Protein 2G6F (pdb70)

Foldseek 3Di:
DPQDWKKFFQAFDDDPDPQADGDGGGFIWRFDADDPDQKTWTDGPRDIHIDGPVRIGTD

Sequence (59 aa):
GPLGSVVRAKFNFQQTNEDELSFSKGDVIHVTRVEEGGWWEGTHNGRTGWFPSNYVREI

Nearest PDB structures (foldseek):
  2g6f-assembly1_X  TM=1.017E+00  e=7.268E-11  Rattus norvegicus
  2ak5-assembly1_B-2  TM=9.935E-01  e=1.037E-09  Rattus norvegicus
  2ak5-assembly1_A-2  TM=9.950E-01  e=4.395E-09  Rattus norvegicus
  2esw-assembly1_A  TM=9.467E-01  e=2.768E-09  Mus musculus
  3iql-assembly1_A  TM=9.274E-01  e=3.377E-06  Rattus norvegicus

Structure (mmCIF, N/CA/C/O backbone):
data_2G6F
#
_entry.id   2G6F
#
_cell.length_a   73.377
_cell.length_b   31.427
_cell.length_c   28.171
_cell.angle_alpha   90.00
_cell.angle_beta   90.00
_cell.angle_gamma   90.00
#
_symmetry.space_group_name_H-M   'P 21 21 2'
#
loop_
_entity.id
_entity.type
_entity.pdbx_description
1 polymer 'Rho guanine nucleotide exchange factor 7'
2 non-polymer 'COBALT HEXAMMINE(III)'
3 water water
#
loop_
_atom_site.group_PDB
_atom_site.id
_atom_site.type_symbol
_atom_site.label_atom_id
_atom_site.label_alt_id
_atom_site.label_comp_id
_atom_site.label_asym_id
_atom_site.label_entity_id
_atom_site.label_seq_id
_atom_site.pdbx_PDB_ins_code
_atom_site.Cartn_x
_atom_site.Cartn_y
_atom_site.Cartn_z
_atom_site.occupancy
_atom_site.B_iso_or_equiv
_atom_site.auth_seq_id
_atom_site.auth_comp_id
_atom_site.auth_asym_id
_atom_site.auth_atom_id
_atom_site.pdbx_PDB_model_num
ATOM 1 N N . GLY A 1 1 ? 30.268 -6.374 -1.978 1.00 23.97 5 GLY X N 1
ATOM 2 C CA . GLY A 1 1 ? 28.880 -5.9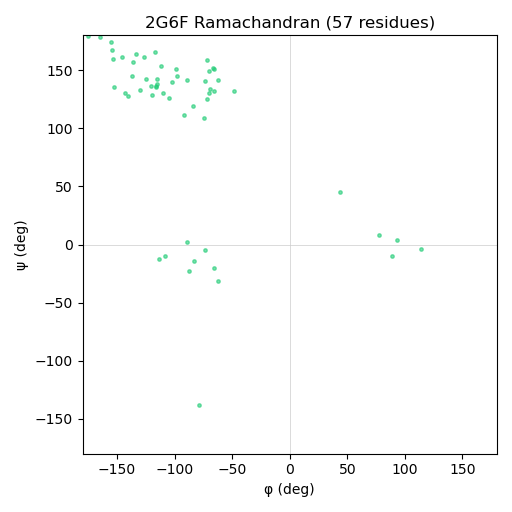58 -2.340 1.00 23.93 5 GLY X CA 1
ATOM 3 C C . GLY A 1 1 ? 27.835 -6.596 -1.440 1.00 23.69 5 GLY X C 1
ATOM 4 O O . GLY A 1 1 ? 28.180 -7.168 -0.405 1.00 24.17 5 GLY X O 1
ATOM 10 N N . PRO A 1 2 ? 26.546 -6.508 -1.824 1.00 23.26 6 PRO X N 1
ATOM 11 C CA . PRO A 1 2 ? 26.029 -5.866 -3.034 1.00 22.60 6 PRO X CA 1
ATOM 12 C C . PRO A 1 2 ? 26.149 -4.347 -2.986 1.00 22.25 6 PRO X C 1
ATOM 13 O O . PRO A 1 2 ? 25.765 -3.731 -1.989 1.00 22.37 6 PRO X O 1
ATOM 24 N N . LEU A 1 3 ? 26.692 -3.758 -4.050 1.00 21.58 7 LEU X N 1
ATOM 25 C CA . LEU A 1 3 ? 26.755 -2.306 -4.179 1.00 20.84 7 LEU X CA 1
ATOM 26 C C . LEU A 1 3 ? 25.362 -1.784 -4.506 1.00 19.93 7 LEU X C 1
ATOM 27 O O . LEU A 1 3 ? 24.849 -1.997 -5.606 1.00 20.40 7 LEU X O 1
ATOM 43 N N . GLY A 1 4 ? 24.751 -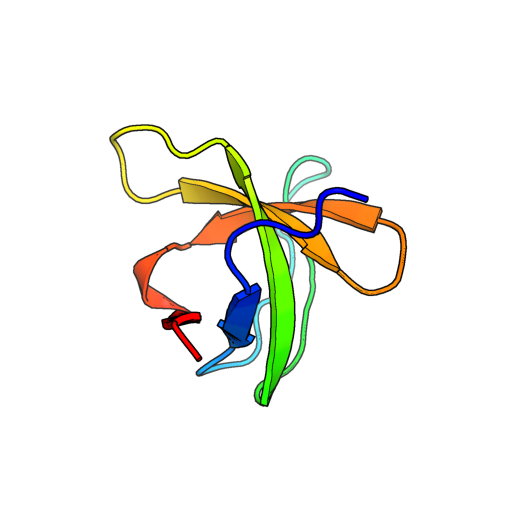1.125 -3.529 1.00 18.54 8 GLY X N 1
ATOM 44 C CA . GLY A 1 4 ? 23.422 -0.548 -3.683 1.00 17.34 8 GLY X CA 1
ATOM 45 C C . GLY A 1 4 ? 23.419 0.761 -4.447 1.00 16.08 8 GLY X C 1
ATOM 46 O O . GLY A 1 4 ? 24.114 0.906 -5.458 1.00 16.48 8 GLY X O 1
ATOM 50 N N . SER A 1 5 ? 22.625 1.714 -3.965 1.00 14.49 9 SER X N 1
ATOM 51 C CA . SER A 1 5 ? 22.486 3.009 -4.621 1.00 13.60 9 SER X CA 1
ATOM 52 C C . SER A 1 5 ? 23.752 3.841 -4.521 1.00 12.01 9 SER X C 1
ATOM 53 O O . SER A 1 5 ? 24.360 3.977 -3.450 1.00 12.09 9 SER X O 1
ATOM 61 N N . VAL A 1 6 ? 24.127 4.411 -5.656 1.00 11.34 10 VAL X N 1
ATOM 62 C CA . VAL A 1 6 ? 25.255 5.300 -5.733 1.00 11.11 10 VAL X CA 1
ATOM 63 C C . VAL A 1 6 ? 24.732 6.672 -6.135 1.00 9.90 10 VAL X C 1
ATOM 64 O O . VAL A 1 6 ? 23.875 6.803 -7.029 1.00 10.58 10 VAL X O 1
ATOM 77 N N . VAL A 1 7 ? 25.244 7.691 -5.456 1.00 8.72 11 VAL X N 1
ATOM 78 C CA . VAL A 1 7 ? 24.886 9.063 -5.754 1.00 8.25 11 VAL X CA 1
ATOM 79 C C . VAL A 1 7 ? 26.168 9.854 -5.982 1.00 7.91 11 VAL X C 1
ATOM 80 O O . VAL A 1 7 ? 27.265 9.432 -5.573 1.00 8.96 11 VAL X O 1
ATOM 93 N N . ARG A 1 8 ? 26.013 11.002 -6.634 1.00 7.65 12 ARG X N 1
ATOM 94 C CA . ARG A 1 8 ? 27.115 11.916 -6.845 1.00 7.52 12 ARG X CA 1
ATOM 95 C C . ARG A 1 8 ? 26.832 13.221 -6.117 1.00 6.89 12 ARG X C 1
ATOM 96 O O . ARG A 1 8 ? 25.716 13.754 -6.187 1.00 7.42 12 ARG X O 1
ATOM 117 N N . ALA A 1 9 ? 27.848 13.741 -5.430 1.00 6.86 13 ALA X N 1
ATOM 118 C CA . ALA A 1 9 ? 27.736 15.031 -4.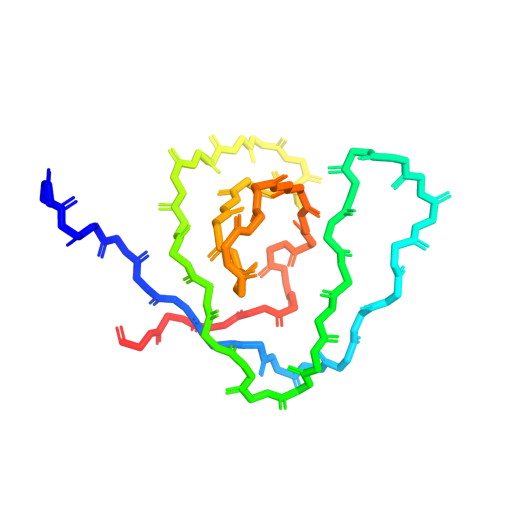776 1.00 6.83 13 ALA X CA 1
ATOM 119 C C . ALA A 1 9 ? 27.566 16.157 -5.799 1.00 6.96 13 ALA X C 1
ATOM 120 O O . ALA A 1 9 ? 28.338 16.259 -6.768 1.00 7.48 13 ALA X O 1
ATOM 127 N N . LYS A 1 10 ? 26.586 17.021 -5.548 1.00 7.22 14 LYS X N 1
ATOM 128 C CA . LYS A 1 10 ? 26.342 18.195 -6.374 1.00 7.74 14 LYS X CA 1
ATOM 129 C C . LYS A 1 10 ? 27.175 19.393 -5.923 1.00 8.02 14 LYS X C 1
ATOM 130 O O . LYS A 1 10 ? 27.378 20.328 -6.701 1.00 9.33 14 LYS X O 1
ATOM 149 N N . PHE A 1 11 ? 27.605 19.372 -4.656 1.00 7.62 15 PHE X N 1
ATOM 150 C CA . PHE A 1 11 ? 28.313 20.489 -4.027 1.00 8.08 15 PHE X CA 1
ATOM 151 C C . PHE A 1 11 ? 29.336 19.918 -3.056 1.00 7.69 15 PHE X C 1
ATOM 152 O O . PHE A 1 11 ? 29.220 18.767 -2.625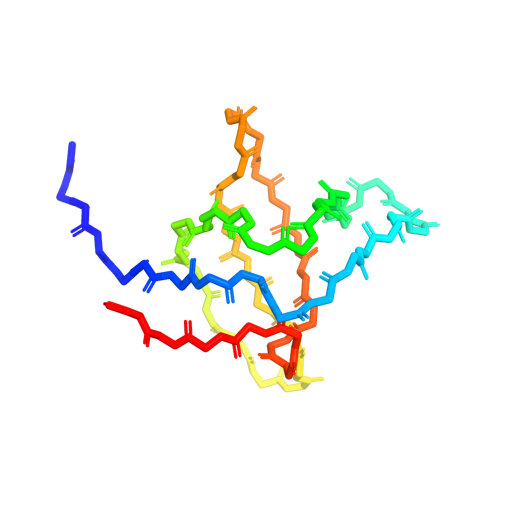 1.00 8.37 15 PHE X O 1
ATOM 169 N N . ASN A 1 12 ? 30.316 20.739 -2.685 1.00 7.86 16 ASN X N 1
ATOM 170 C CA . ASN A 1 12 ? 31.181 20.418 -1.556 1.00 8.71 16 ASN X CA 1
ATOM 171 C C . ASN A 1 12 ? 30.367 20.430 -0.264 1.00 8.99 16 ASN X C 1
ATOM 172 O O . ASN A 1 12 ? 29.394 21.186 -0.133 1.00 9.94 16 ASN X O 1
ATOM 183 N N . PHE A 1 13 ? 30.799 19.629 0.705 1.00 9.45 17 PHE X N 1
ATOM 184 C CA . PHE A 1 13 ? 30.212 19.651 2.031 1.00 9.90 17 PHE X CA 1
ATOM 185 C C . PHE A 1 13 ? 31.308 19.439 3.069 1.00 9.86 17 PHE X C 1
ATOM 186 O O . PHE A 1 13 ? 32.105 18.508 2.954 1.00 10.02 17 PHE X O 1
ATOM 203 N N . GLN A 1 14 ? 31.337 20.311 4.075 1.00 10.39 18 GLN X N 1
ATOM 204 C CA . GLN A 1 14 ? 32.277 20.206 5.186 1.00 11.12 18 GLN X CA 1
ATOM 205 C C . GLN A 1 14 ? 31.563 19.690 6.426 1.00 11.69 18 GLN X C 1
ATOM 206 O O . GLN A 1 14 ? 30.562 20.269 6.849 1.00 12.19 18 GLN X O 1
ATOM 220 N N . GLN A 1 15 ? 32.073 18.617 7.026 1.00 11.98 19 GLN X N 1
ATOM 221 C CA . GLN A 1 15 ? 31.445 18.080 8.232 1.00 12.98 19 GLN X CA 1
ATOM 222 C C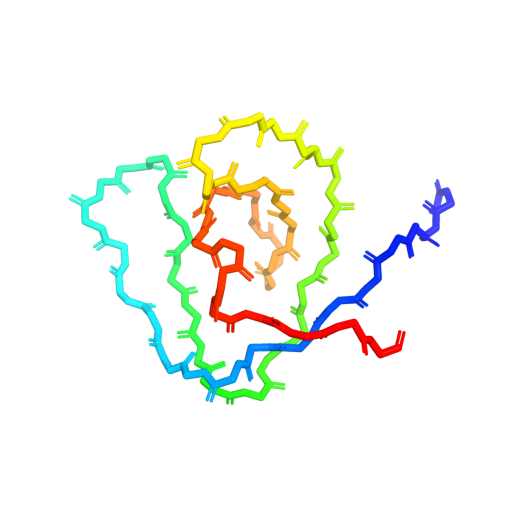 . GLN A 1 15 ? 31.488 19.102 9.357 1.00 13.37 19 GLN X C 1
ATOM 223 O O . GLN A 1 15 ? 32.470 19.833 9.508 1.00 13.96 19 GLN X O 1
ATOM 237 N N . THR A 1 16 ? 30.406 19.156 10.127 1.00 13.75 20 THR X N 1
ATOM 238 C CA . THR A 1 16 ? 30.317 20.046 11.279 1.00 13.85 20 THR X CA 1
ATOM 239 C C . THR A 1 16 ? 30.371 19.272 12.598 1.00 13.45 20 THR X C 1
ATOM 240 O O . THR A 1 16 ? 30.469 19.872 13.666 1.00 13.98 20 THR X O 1
ATOM 251 N N . ASN A 1 17 ? 30.290 17.945 12.523 1.00 12.22 21 ASN X N 1
ATOM 252 C CA . ASN A 1 17 ? 30.453 17.080 13.686 1.00 12.06 21 ASN X CA 1
ATOM 253 C C . ASN A 1 17 ? 30.904 15.696 13.225 1.00 11.15 21 ASN X C 1
ATOM 254 O O . ASN A 1 17 ? 30.951 15.412 12.022 1.00 11.24 21 ASN X O 1
ATOM 265 N N . GLU A 1 18 ? 31.209 14.839 14.196 1.00 10.77 22 GLU X N 1
ATOM 266 C CA . GLU A 1 18 ? 31.820 13.543 13.942 1.00 10.74 22 GLU X CA 1
ATOM 267 C C . GLU A 1 18 ? 30.921 12.589 13.171 1.00 10.15 22 GLU X C 1
ATOM 268 O O . GLU A 1 18 ? 31.411 11.611 12.621 1.00 11.34 22 GLU X O 1
ATOM 280 N N . ASP A 1 19 ? 29.611 12.836 13.169 1.00 9.14 23 ASP X N 1
ATOM 281 C CA . ASP A 1 19 ? 28.692 11.957 12.455 1.00 8.98 23 ASP X CA 1
ATOM 282 C C . ASP A 1 19 ? 28.591 12.262 10.975 1.00 9.02 23 ASP X C 1
ATOM 283 O O . ASP A 1 19 ? 28.073 11.435 10.222 1.00 10.19 23 ASP X O 1
ATOM 292 N N . GLU A 1 20 ? 29.084 13.426 10.557 1.00 8.99 24 GLU X N 1
ATOM 293 C CA . GLU A 1 20 ? 28.901 13.892 9.191 1.00 9.31 24 GLU X CA 1
ATOM 294 C C . GLU A 1 20 ? 30.117 13.592 8.328 1.00 8.91 24 GLU X C 1
ATOM 295 O O . GLU A 1 20 ? 31.264 13.639 8.798 1.00 10.02 24 GLU X O 1
ATOM 307 N N . LEU A 1 21 ? 29.854 13.283 7.059 1.00 8.19 25 LEU X N 1
ATOM 308 C CA . LEU A 1 21 ? 30.913 13.198 6.057 1.00 8.34 25 LEU X CA 1
ATOM 309 C C . LEU A 1 21 ? 31.443 14.579 5.694 1.00 8.39 25 LEU X C 1
ATOM 310 O O . LEU A 1 21 ? 30.760 15.580 5.863 1.00 9.50 25 LEU X O 1
ATOM 326 N N . SER A 1 22 ? 32.662 14.611 5.160 1.00 8.54 26 SER X N 1
ATOM 327 C CA . SER A 1 22 ? 33.124 15.719 4.317 1.00 8.75 26 SER X CA 1
ATOM 328 C C . SER A 1 22 ? 33.370 15.159 2.927 1.00 8.37 26 SER X C 1
ATOM 329 O O . SER A 1 22 ? 33.906 14.067 2.791 1.00 9.55 26 SER X O 1
ATOM 337 N N . PHE A 1 23 ? 32.969 15.899 1.899 1.00 7.64 27 PHE X N 1
ATOM 338 C CA . PHE A 1 23 ? 33.189 15.457 0.531 1.00 7.31 27 PHE X CA 1
ATOM 339 C C . PHE A 1 23 ? 33.239 16.651 -0.402 1.00 6.94 27 PHE X C 1
ATOM 340 O O . PHE A 1 23 ? 32.882 17.775 -0.045 1.00 7.44 27 PHE X O 1
ATOM 357 N N . SER A 1 24 ? 33.687 16.384 -1.620 1.00 6.89 28 SER X N 1
ATOM 358 C CA . SER A 1 24 ? 33.785 17.409 -2.641 1.00 7.05 28 SER X CA 1
ATOM 359 C C . SER A 1 24 ? 32.776 17.177 -3.758 1.00 7.17 28 SER X C 1
ATOM 360 O O . SER A 1 24 ? 32.367 16.040 -4.026 1.00 7.49 28 SER X O 1
ATOM 368 N N . LYS A 1 25 ? 32.397 18.272 -4.415 1.00 7.79 29 LYS X N 1
ATOM 369 C CA . LYS A 1 25 ? 31.537 18.224 -5.582 1.00 8.09 29 LYS X CA 1
ATOM 370 C C . LYS A 1 25 ? 32.046 17.170 -6.563 1.00 7.82 29 LYS X C 1
ATOM 371 O O . LYS A 1 25 ? 33.242 17.132 -6.893 1.00 8.46 29 LYS X O 1
ATOM 390 N N . GLY A 1 26 ? 31.123 16.334 -7.035 1.00 7.77 30 GLY X N 1
ATOM 391 C CA . GLY A 1 26 ? 31.423 15.291 -8.005 1.00 8.00 30 GLY X CA 1
ATOM 392 C C . GLY A 1 26 ? 31.854 13.963 -7.409 1.00 8.18 30 GLY X C 1
ATOM 393 O O . GLY A 1 26 ? 31.957 12.973 -8.140 1.00 9.37 30 GLY X O 1
ATOM 397 N N . ASP A 1 27 ? 32.110 13.916 -6.101 1.00 7.43 31 ASP X N 1
ATOM 398 C CA . ASP A 1 27 ? 32.494 12.658 -5.465 1.00 7.41 31 ASP X CA 1
ATOM 399 C C . ASP A 1 27 ? 31.296 11.704 -5.427 1.00 7.48 31 ASP X C 1
ATOM 400 O O . ASP A 1 27 ? 30.138 12.128 -5.295 1.00 8.13 31 ASP X O 1
ATOM 409 N N . VAL A 1 28 ? 31.596 10.413 -5.485 1.00 8.24 32 VAL X N 1
ATOM 410 C CA . VAL A 1 28 ? 30.603 9.362 -5.370 1.00 8.69 32 VAL X CA 1
ATOM 411 C C . VAL A 1 28 ? 30.414 8.968 -3.901 1.00 8.21 32 VAL X C 1
ATOM 412 O O . VAL A 1 28 ? 31.376 8.923 -3.118 1.00 9.05 32 VAL X O 1
ATOM 425 N N . ILE A 1 29 ? 29.162 8.695 -3.533 1.00 7.95 33 ILE X N 1
ATOM 426 C CA . ILE A 1 29 ? 28.816 8.194 -2.211 1.00 8.15 33 ILE X CA 1
ATOM 427 C C . ILE A 1 29 ? 27.920 6.965 -2.401 1.00 8.28 33 ILE X C 1
ATOM 428 O O . ILE A 1 29 ? 26.981 6.985 -3.217 1.00 8.60 33 ILE X O 1
ATOM 444 N N . HIS A 1 30 ? 28.223 5.896 -1.672 1.00 9.02 34 HIS X N 1
ATOM 445 C CA . HIS A 1 30 ? 27.393 4.694 -1.654 1.00 9.37 34 HIS X CA 1
ATOM 446 C C . HIS A 1 30 ? 26.397 4.846 -0.507 1.00 8.95 34 HIS X C 1
ATOM 447 O O . HIS A 1 30 ? 26.792 4.843 0.656 1.00 8.83 34 HIS X O 1
ATOM 462 N N . VAL A 1 31 ? 25.113 5.010 -0.833 1.00 8.81 35 VAL X N 1
ATOM 463 C CA . VAL A 1 31 ? 24.094 5.306 0.178 1.00 9.26 35 VAL X CA 1
ATOM 464 C C . VAL A 1 31 ? 23.615 4.024 0.817 1.00 9.66 35 VAL X C 1
ATOM 465 O O . VAL A 1 31 ? 23.059 3.164 0.115 1.00 10.81 35 VAL X O 1
ATOM 478 N N . THR A 1 32 ? 23.805 3.914 2.134 1.00 9.71 36 THR X N 1
ATOM 479 C CA . THR A 1 32 ? 23.500 2.684 2.849 1.00 10.60 36 THR X CA 1
ATOM 480 C C . THR A 1 32 ? 22.337 2.810 3.841 1.00 10.02 36 THR X C 1
ATOM 481 O O . THR A 1 32 ? 21.838 1.794 4.311 1.00 10.69 36 THR X O 1
ATOM 492 N N . ARG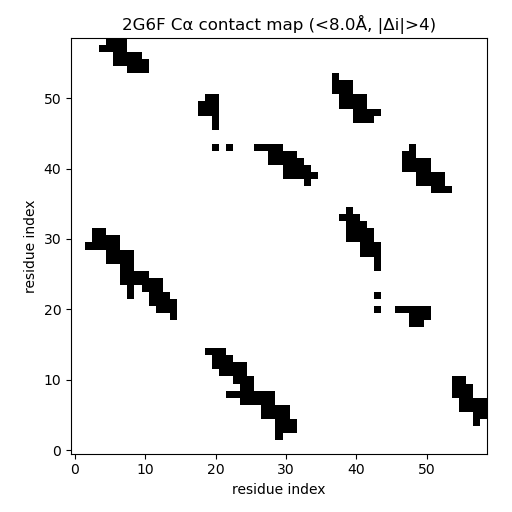 A 1 33 ? 21.891 4.027 4.150 1.00 9.50 37 ARG X N 1
ATOM 493 C CA . ARG A 1 33 ? 20.719 4.218 5.009 1.00 9.46 37 ARG X CA 1
ATOM 494 C C . ARG A 1 33 ? 20.038 5.534 4.665 1.00 8.67 37 ARG X C 1
ATOM 495 O O . ARG A 1 33 ? 20.698 6.565 4.478 1.00 9.36 37 ARG X O 1
ATOM 516 N N . VAL A 1 34 ? 18.716 5.480 4.580 1.00 8.98 38 VAL X N 1
ATOM 517 C CA . VAL A 1 34 ? 17.903 6.643 4.326 1.00 9.83 38 VAL X CA 1
ATOM 518 C C . VAL A 1 34 ? 16.962 6.799 5.512 1.00 9.95 38 VAL X C 1
ATOM 519 O O . VAL A 1 34 ? 16.413 5.815 6.010 1.00 9.72 38 VAL X O 1
ATOM 532 N N . GLU A 1 35 ? 16.814 8.031 5.983 1.00 10.57 39 GLU X N 1
ATOM 533 C CA . GLU A 1 35 ? 15.875 8.352 7.049 1.00 11.46 39 GLU X CA 1
ATOM 534 C C . GLU A 1 35 ? 15.155 9.624 6.666 1.00 12.15 39 GLU X C 1
ATOM 535 O O . GLU A 1 35 ? 15.659 10.412 5.867 1.00 12.68 39 GLU X O 1
ATOM 547 N N . GLU A 1 36 ? 13.978 9.833 7.239 1.00 12.81 40 GLU X N 1
ATOM 548 C CA . GLU A 1 36 ? 13.285 11.099 7.052 1.00 13.64 40 GLU X CA 1
ATOM 549 C C . GLU A 1 36 ? 14.095 12.204 7.731 1.00 13.00 40 GLU X C 1
ATOM 550 O O . GLU A 1 36 ? 14.844 11.954 8.683 1.00 13.05 40 GLU X O 1
ATOM 562 N N . GLY A 1 37 ? 13.961 13.418 7.213 1.00 13.06 41 GLY X N 1
ATOM 563 C CA . GLY A 1 37 ? 14.574 14.589 7.828 1.00 12.94 41 GLY X CA 1
ATOM 564 C C . GLY A 1 37 ? 15.671 15.260 7.020 1.00 12.85 41 GLY X C 1
ATOM 565 O O . GLY A 1 37 ? 16.201 16.282 7.446 1.00 13.82 41 GLY X O 1
ATOM 569 N N . GLY A 1 38 ? 16.029 14.689 5.869 1.00 12.11 42 GLY X N 1
ATOM 570 C CA . GLY A 1 38 ? 16.980 15.318 4.942 1.00 11.58 42 GLY X CA 1
ATOM 571 C C . GLY A 1 38 ? 18.442 14.918 5.096 1.00 10.70 42 GLY X C 1
ATOM 572 O O . GLY A 1 38 ? 19.309 15.459 4.395 1.00 11.29 42 GLY X O 1
ATOM 576 N N . TRP A 1 39 ? 18.718 13.977 6.002 1.00 9.59 43 TRP X N 1
ATOM 577 C CA . TRP A 1 39 ? 20.061 13.426 6.181 1.00 9.37 43 TRP X CA 1
ATOM 578 C C . TRP A 1 39 ? 20.040 11.927 5.927 1.00 8.73 43 TRP X C 1
ATOM 579 O O . TRP A 1 39 ? 19.203 11.206 6.497 1.00 9.54 43 TRP X O 1
ATOM 600 N N . TRP A 1 40 ? 20.949 11.475 5.059 1.00 8.12 44 TRP X N 1
ATOM 601 C CA . TRP A 1 40 ? 21.139 10.063 4.744 1.00 7.99 44 TRP X CA 1
ATOM 602 C C . TRP A 1 40 ? 22.545 9.642 5.167 1.00 7.31 44 TRP X C 1
ATOM 603 O O . TRP A 1 40 ? 23.391 10.498 5.450 1.00 7.63 44 TRP X O 1
ATOM 624 N N . GLU A 1 41 ? 22.783 8.333 5.216 1.00 7.60 45 GLU X N 1
ATOM 625 C CA . GLU A 1 41 ? 24.080 7.788 5.610 1.00 7.61 45 GLU X CA 1
ATOM 626 C C . GLU A 1 41 ? 24.690 7.063 4.417 1.00 7.40 45 GLU X C 1
ATOM 627 O O . GLU A 1 41 ? 23.972 6.403 3.643 1.00 8.15 45 GLU X O 1
ATOM 639 N N . GLY A 1 42 ? 26.005 7.182 4.255 1.00 7.48 46 GLY X N 1
ATOM 640 C CA . GLY A 1 42 ? 26.657 6.455 3.192 1.00 7.86 46 GLY X CA 1
ATOM 641 C C . GLY A 1 42 ? 28.152 6.408 3.372 1.00 8.00 46 GLY X C 1
ATOM 642 O O . GLY A 1 42 ? 28.700 6.970 4.336 1.00 8.66 46 GLY X O 1
ATOM 646 N N . THR A 1 43 ? 28.804 5.730 2.431 1.00 8.51 47 THR X N 1
ATOM 647 C CA . THR A 1 43 ? 30.240 5.536 2.465 1.00 8.76 47 THR X CA 1
ATOM 648 C C . THR A 1 43 ? 30.888 6.356 1.360 1.00 8.54 47 THR X C 1
ATOM 649 O O . THR A 1 43 ? 30.470 6.307 0.199 1.00 9.12 47 THR X O 1
ATOM 660 N N . HIS A 1 44 ? 31.915 7.106 1.747 1.00 8.70 48 HIS X N 1
ATOM 661 C CA . HIS A 1 44 ? 32.626 8.009 0.864 1.00 8.67 48 HIS X CA 1
ATOM 662 C C . HIS A 1 44 ? 34.104 7.920 1.194 1.00 8.96 48 HIS X C 1
ATOM 663 O O . HIS A 1 44 ? 34.480 8.056 2.364 1.00 9.31 48 HIS X O 1
ATOM 678 N N . ASN A 1 45 ? 34.940 7.686 0.182 1.00 9.40 49 ASN X N 1
ATOM 679 C CA . ASN A 1 45 ? 36.380 7.559 0.416 1.00 10.32 49 ASN X CA 1
ATOM 680 C C . ASN A 1 45 ? 36.714 6.696 1.647 1.00 11.19 49 ASN X C 1
ATOM 681 O O . ASN A 1 45 ? 37.565 7.055 2.473 1.00 11.89 49 ASN X O 1
ATOM 692 N N . GLY A 1 46 ? 36.034 5.557 1.763 1.00 11.99 50 GLY X N 1
ATOM 693 C CA . GLY A 1 46 ? 36.311 4.573 2.815 1.00 12.39 50 GLY X CA 1
ATOM 694 C C . GLY A 1 46 ? 35.786 4.881 4.210 1.00 12.86 50 GLY X C 1
ATOM 695 O O . GLY A 1 46 ? 36.117 4.168 5.159 1.00 14.46 50 GLY X O 1
ATOM 699 N N . ARG A 1 47 ? 34.976 5.931 4.342 1.00 12.46 51 ARG X N 1
ATOM 700 C CA . ARG A 1 47 ? 34.413 6.334 5.631 1.00 12.18 51 ARG X CA 1
ATOM 701 C C . ARG A 1 47 ? 32.897 6.394 5.534 1.00 10.92 51 ARG X C 1
ATOM 702 O O . ARG A 1 47 ? 32.358 6.820 4.516 1.00 10.87 51 ARG X O 1
ATOM 723 N N . THR A 1 48 ? 32.210 5.987 6.598 1.00 10.61 52 THR X N 1
ATOM 724 C CA . THR A 1 48 ? 30.756 6.053 6.646 1.00 10.49 52 THR X CA 1
ATOM 725 C C . THR A 1 48 ? 30.325 7.243 7.490 1.00 9.66 52 THR X C 1
ATOM 726 O O . THR A 1 48 ? 30.919 7.520 8.537 1.00 11.14 52 THR X O 1
ATOM 737 N N . GLY A 1 49 ? 29.286 7.941 7.046 1.00 8.59 53 GLY X N 1
ATOM 738 C CA . GLY A 1 49 ? 28.781 9.081 7.782 1.00 8.26 53 GLY X CA 1
ATOM 739 C C . GLY A 1 49 ? 27.531 9.639 7.133 1.00 7.58 53 GLY X C 1
ATOM 740 O O . GLY A 1 49 ? 27.075 9.154 6.079 1.00 7.87 53 GLY X O 1
ATOM 744 N N . TRP A 1 50 ? 26.998 10.685 7.749 1.00 7.68 54 TRP X N 1
ATOM 745 C CA . TRP A 1 50 ? 25.744 11.294 7.331 1.00 7.56 54 TRP X CA 1
ATOM 746 C C . TRP A 1 50 ? 25.987 12.530 6.475 1.00 7.43 54 TRP X C 1
ATOM 747 O O . TRP A 1 50 ? 26.997 13.233 6.621 1.00 7.89 54 TRP X O 1
ATOM 768 N N . PHE A 1 51 ? 25.037 12.802 5.585 1.00 7.52 55 PHE X N 1
ATOM 769 C CA . PHE A 1 51 ? 25.176 13.913 4.660 1.00 7.92 55 PHE X CA 1
ATOM 770 C C . PHE A 1 51 ? 23.793 14.405 4.243 1.00 7.68 55 PHE X C 1
ATOM 771 O O . PHE A 1 51 ? 22.808 13.661 4.358 1.00 7.51 55 PHE X O 1
ATOM 788 N N . PRO A 1 52 ? 23.709 15.656 3.752 1.00 8.27 56 PRO X N 1
ATOM 789 C CA . PRO A 1 52 ? 22.404 16.160 3.320 1.00 8.51 56 PRO X CA 1
ATOM 790 C C . PRO A 1 52 ? 21.940 15.512 2.020 1.00 8.14 56 PRO X C 1
ATOM 791 O O . PRO A 1 52 ? 22.656 15.560 1.011 1.00 8.27 56 PRO X O 1
ATOM 802 N N . SER A 1 53 ? 20.745 14.931 2.016 1.00 8.20 57 SER X N 1
ATOM 803 C CA . SER A 1 53 ? 20.261 14.252 0.814 1.00 8.84 57 SER X CA 1
ATOM 804 C C . SER A 1 53 ? 20.11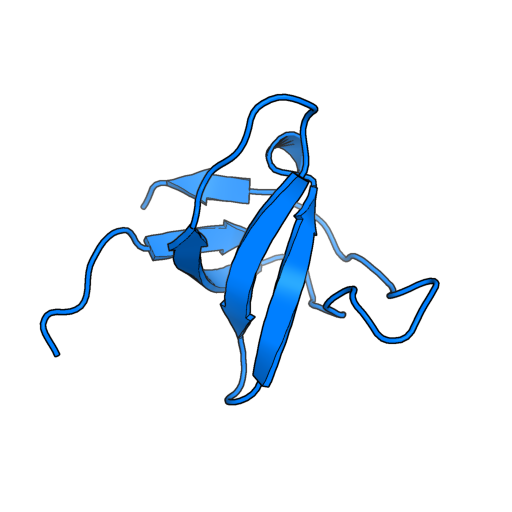5 15.210 -0.373 1.00 8.41 57 SER X C 1
ATOM 805 O O . SER A 1 53 ? 20.297 14.811 -1.529 1.00 9.20 57 SER X O 1
ATOM 813 N N . ASN A 1 54 ? 19.805 16.478 -0.101 1.00 8.04 58 ASN X N 1
ATOM 814 C CA . ASN A 1 54 ? 19.684 17.447 -1.188 1.00 8.41 58 ASN X CA 1
ATOM 815 C C . ASN A 1 54 ? 21.036 17.857 -1.792 1.00 8.00 58 ASN X C 1
ATOM 816 O O . ASN A 1 54 ? 21.070 18.589 -2.784 1.00 8.68 58 ASN X O 1
ATOM 827 N N . TYR A 1 55 ? 22.146 17.384 -1.217 1.00 7.69 59 TYR X N 1
ATOM 828 C CA . TYR A 1 55 ? 23.472 17.652 -1.787 1.00 7.82 59 TYR X CA 1
ATOM 829 C C . TYR A 1 55 ? 23.914 16.611 -2.812 1.00 7.50 59 TYR X C 1
ATOM 830 O O . TYR A 1 55 ? 25.033 16.715 -3.322 1.00 8.44 59 TYR X O 1
ATOM 848 N N . VAL A 1 56 ? 23.067 15.626 -3.122 1.00 7.29 60 VAL X N 1
ATOM 849 C CA . VAL A 1 56 ? 23.458 14.553 -4.031 1.00 7.32 60 VAL X CA 1
ATOM 850 C C . VAL A 1 56 ? 22.368 14.287 -5.063 1.00 7.49 60 VAL X C 1
ATOM 851 O O . VAL A 1 56 ? 21.209 14.709 -4.905 1.00 8.30 60 VAL X O 1
ATOM 864 N N . ARG A 1 57 ? 22.758 13.585 -6.125 1.00 7.59 61 ARG X N 1
ATOM 865 C CA . ARG A 1 57 ? 21.810 13.080 -7.117 1.00 8.51 61 ARG X CA 1
ATOM 866 C C . ARG A 1 57 ? 22.191 11.655 -7.493 1.00 8.48 61 ARG X C 1
ATOM 867 O O . ARG A 1 57 ? 23.377 11.320 -7.545 1.00 8.53 61 ARG X O 1
ATOM 888 N N . GLU A 1 58 ? 21.198 10.806 -7.757 1.00 10.33 62 GLU X N 1
ATOM 889 C CA . GLU A 1 58 ? 21.495 9.408 -8.057 1.00 11.31 62 GLU X CA 1
ATOM 890 C C . GLU A 1 58 ? 22.088 9.271 -9.453 1.00 11.30 62 GLU X C 1
ATOM 891 O O . GLU A 1 58 ? 21.649 9.944 -10.396 1.00 12.09 62 GLU X O 1
ATOM 903 N N . ILE A 1 59 ? 23.075 8.387 -9.576 1.00 11.72 63 ILE X N 1
ATOM 904 C CA . ILE A 1 59 ? 23.680 8.071 -10.866 1.00 1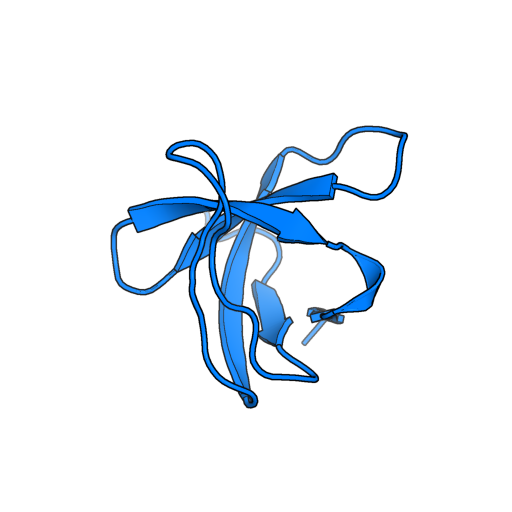2.55 63 ILE X CA 1
ATOM 905 C C . ILE A 1 59 ? 23.608 6.573 -11.151 1.00 13.60 63 ILE X C 1
ATOM 906 O O . ILE A 1 59 ? 23.117 5.795 -10.328 1.00 14.40 63 ILE X O 1
#

Radius of gyration: 10.18 Å; Cα contacts (8 Å, |Δi|>4): 123; chains: 1; bounding box: 23×26×25 Å

Secondary structure (DSSP, 8-state):
-----EEEESS-B--SSTTB--B-TT-EEEEEEE-TTSEEEEEETTEEEEEEGGGEEE-

B-factor: mean 16.41, std 12.51, range [2.0, 75.32]

Solvent-accessible surface area: 3954 Å² total; per-residue (Å²): 115,135,129,45,56,28,5,77,2,82,97,101,25,142,74,113,63,149,96,17,1,38,11,59,145,27,40,69,0,46,15,74,121,89,73,181,74,34,98,68,38,0,45,12,133,78,88,74,4,55,0,17,18,128,74,15,123,127,105